Protein AF-A0A1S2QSN6-F1 (afdb_monomer)

Sequence (60 aa):
MVMEEFEADSGIGFQIIDIHSADDLVEKYGLMIPVLEWGTEIIQYGNIDRERLNQLFQKK

Nearest PDB structures (foldseek):
  6gnd-assembly1_H  TM=6.614E-01  e=7.812E-01  Clostridium acetobutylicum ATCC 824
  1ttz-assembly1_A  TM=6.293E-01  e=1.564E+00  Xanthomonas campestris

Radius of gyration: 12.35 Å; Cα contacts (8 Å, |Δi|>4): 37; chains: 1; bounding box: 30×17×30 Å

Mean predicted aligned error: 5.07 Å

Solvent-accessible surface area (backbone atoms only — not comparable to full-atom values): 4041 Å² total; per-residue (Å²): 104,75,66,59,58,46,24,73,73,69,70,53,85,84,84,90,77,71,42,90,80,38,71,68,46,36,68,72,62,72,56,100,53,53,71,44,72,58,96,92,43,77,78,46,66,51,76,85,53,66,69,60,50,47,64,74,61,71,79,122

Structure (mmCIF, N/CA/C/O backbone):
data_AF-A0A1S2QSN6-F1
#
_entry.id   AF-A0A1S2QSN6-F1
#
loop_
_atom_site.group_PDB
_atom_site.id
_atom_site.type_symbol
_atom_site.label_atom_id
_atom_site.label_alt_id
_atom_site.label_comp_id
_atom_site.label_asym_id
_atom_site.label_entity_id
_atom_site.label_seq_id
_atom_site.pdbx_PDB_ins_code
_atom_site.Cartn_x
_atom_site.Cartn_y
_atom_site.Cartn_z
_atom_site.occupancy
_atom_site.B_iso_or_equiv
_atom_site.auth_seq_id
_atom_site.auth_comp_id
_atom_site.auth_asym_id
_atom_site.auth_atom_id
_atom_site.pdbx_PDB_model_num
ATOM 1 N N . MET A 1 1 ? 4.871 -9.860 7.970 1.00 71.88 1 MET A N 1
ATOM 2 C CA . MET A 1 1 ? 5.081 -8.562 7.274 1.00 71.88 1 MET A CA 1
ATOM 3 C C . MET A 1 1 ? 3.878 -7.662 7.532 1.00 71.88 1 MET A C 1
ATOM 5 O O . MET A 1 1 ? 2.796 -8.197 7.722 1.00 71.88 1 MET A O 1
ATOM 9 N N . VAL A 1 2 ? 4.027 -6.327 7.517 1.00 83.38 2 VAL A N 1
ATOM 10 C CA . VAL A 1 2 ? 2.926 -5.381 7.835 1.00 83.38 2 VA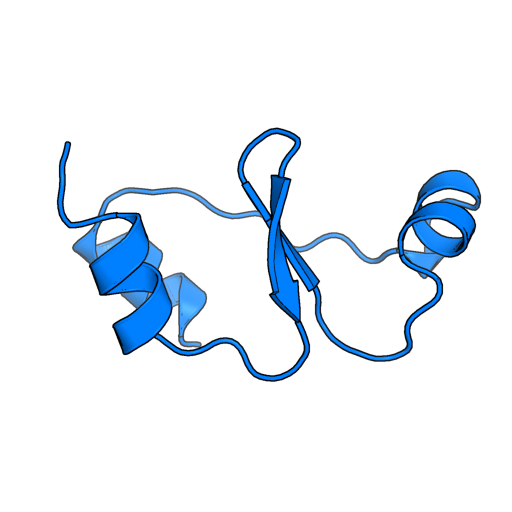L A CA 1
ATOM 11 C C . VAL A 1 2 ? 1.648 -5.661 7.028 1.00 83.38 2 VAL A C 1
ATOM 13 O O . VAL A 1 2 ? 0.556 -5.582 7.581 1.00 83.38 2 VAL A O 1
ATOM 16 N N . MET A 1 3 ? 1.781 -6.046 5.753 1.00 84.56 3 MET A N 1
ATOM 17 C CA . MET A 1 3 ? 0.640 -6.359 4.880 1.00 84.56 3 MET A CA 1
ATOM 18 C C . MET A 1 3 ? -0.063 -7.679 5.235 1.00 84.56 3 MET A C 1
ATOM 20 O O . MET A 1 3 ? -1.282 -7.736 5.178 1.00 84.56 3 MET A O 1
ATOM 24 N N . GLU A 1 4 ? 0.675 -8.710 5.662 1.00 85.69 4 GLU A N 1
ATOM 25 C CA . GLU A 1 4 ? 0.088 -9.998 6.080 1.00 85.69 4 GLU A CA 1
ATOM 26 C C . GLU A 1 4 ? -0.744 -9.842 7.357 1.00 85.69 4 GLU A C 1
ATOM 28 O O . GLU A 1 4 ? -1.840 -10.383 7.470 1.00 85.69 4 GLU A O 1
ATOM 33 N N . GLU A 1 5 ? -0.238 -9.067 8.320 1.00 85.31 5 GLU A N 1
ATOM 34 C CA . GLU A 1 5 ? -0.977 -8.754 9.546 1.00 85.31 5 GLU A CA 1
ATOM 35 C C . GLU A 1 5 ? -2.209 -7.894 9.249 1.00 85.31 5 GLU A C 1
ATOM 37 O O . GLU A 1 5 ? -3.267 -8.094 9.839 1.00 85.31 5 GLU A O 1
ATOM 42 N N . PHE A 1 6 ? -2.088 -6.952 8.310 1.00 85.44 6 PHE A N 1
ATOM 43 C CA . PHE A 1 6 ? -3.206 -6.124 7.880 1.00 85.44 6 PHE A CA 1
ATOM 44 C C . PHE A 1 6 ? -4.293 -6.942 7.171 1.00 85.44 6 PHE A C 1
ATOM 46 O O . PHE A 1 6 ? -5.472 -6.738 7.453 1.00 85.44 6 PHE A O 1
ATOM 53 N N . GLU A 1 7 ? -3.931 -7.881 6.296 1.00 88.81 7 GLU A N 1
ATOM 54 C CA . GLU A 1 7 ? -4.883 -8.787 5.641 1.00 88.81 7 GLU A CA 1
ATOM 55 C C . GLU A 1 7 ? -5.612 -9.666 6.662 1.00 88.81 7 GLU A C 1
ATOM 57 O O . GLU A 1 7 ? -6.835 -9.785 6.599 1.00 88.81 7 GLU A O 1
ATOM 62 N N . ALA A 1 8 ? -4.889 -10.221 7.641 1.00 86.50 8 ALA A N 1
ATOM 63 C CA . ALA A 1 8 ? -5.480 -11.043 8.695 1.00 86.50 8 ALA A CA 1
ATOM 64 C C . ALA A 1 8 ? -6.503 -10.272 9.552 1.00 86.50 8 ALA A C 1
ATOM 66 O O . ALA A 1 8 ? -7.540 -10.829 9.911 1.00 86.50 8 ALA A O 1
ATOM 67 N N . ASP A 1 9 ? -6.233 -8.999 9.851 1.00 86.38 9 ASP A N 1
ATOM 68 C CA . ASP A 1 9 ? -7.109 -8.166 10.683 1.00 86.38 9 ASP A CA 1
ATOM 69 C C . ASP A 1 9 ? -8.288 -7.558 9.910 1.00 86.38 9 ASP A C 1
ATOM 71 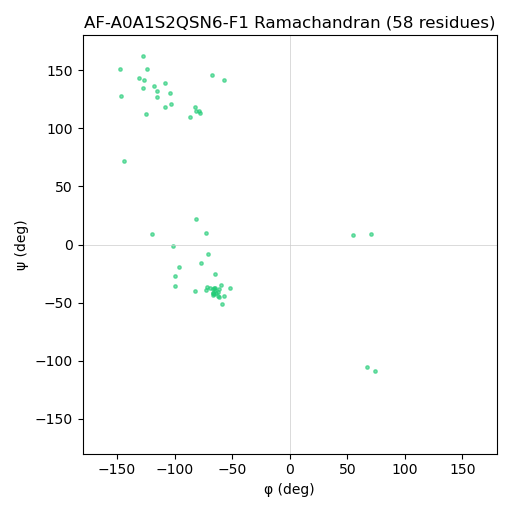O O . ASP A 1 9 ? -9.396 -7.457 10.437 1.00 86.38 9 ASP A O 1
ATOM 75 N N . SER A 1 10 ? -8.051 -7.102 8.677 1.00 83.38 10 SER A N 1
ATOM 76 C CA . SER A 1 10 ? -9.036 -6.348 7.886 1.00 83.38 10 SER A CA 1
ATOM 77 C C . SER A 1 10 ? -9.826 -7.210 6.900 1.00 83.38 10 SER A C 1
ATOM 79 O O . SER A 1 10 ? -10.879 -6.786 6.424 1.00 83.38 10 SER A O 1
ATOM 81 N N . GLY A 1 11 ? -9.324 -8.401 6.560 1.00 85.12 11 GLY A N 1
ATOM 82 C CA . GLY A 1 11 ? -9.840 -9.231 5.469 1.00 85.12 11 GLY A CA 1
ATOM 83 C C . GLY A 1 11 ? -9.559 -8.666 4.072 1.00 85.12 11 GLY A C 1
ATOM 84 O O . GLY A 1 11 ? -10.111 -9.162 3.089 1.00 85.12 11 GLY A O 1
ATOM 85 N N . ILE A 1 12 ? -8.739 -7.615 3.964 1.00 85.88 12 ILE A N 1
ATOM 86 C CA . ILE A 1 12 ? -8.377 -6.985 2.696 1.00 85.88 12 ILE A CA 1
ATOM 87 C C . ILE A 1 12 ? -7.173 -7.710 2.097 1.00 85.88 12 ILE A C 1
ATOM 89 O O . ILE A 1 12 ? -6.052 -7.578 2.586 1.00 85.88 12 ILE A O 1
ATOM 93 N N . GLY A 1 13 ? -7.410 -8.440 1.007 1.00 86.88 13 GLY A N 1
ATOM 94 C CA . GLY A 1 13 ? -6.347 -9.111 0.264 1.00 86.88 13 GLY A CA 1
ATOM 95 C C . GLY A 1 13 ? -5.406 -8.127 -0.431 1.00 86.88 13 GLY A C 1
ATOM 96 O O . GLY A 1 13 ? -5.830 -7.073 -0.915 1.00 86.88 13 GLY A O 1
ATOM 97 N N . PHE A 1 14 ? -4.128 -8.489 -0.515 1.00 89.31 14 PHE A N 1
ATOM 98 C CA . PHE A 1 14 ? -3.114 -7.724 -1.237 1.00 89.31 14 PHE A CA 1
ATOM 99 C C . PHE A 1 14 ? -2.353 -8.605 -2.228 1.00 89.31 14 PHE A C 1
ATOM 101 O O . PHE A 1 14 ? -2.350 -9.831 -2.143 1.00 89.31 14 PHE A O 1
ATOM 108 N N . GLN A 1 15 ? -1.686 -7.959 -3.181 1.00 90.00 15 GLN A N 1
ATOM 109 C CA . GLN A 1 15 ? -0.771 -8.611 -4.111 1.00 90.00 15 GLN A CA 1
ATOM 110 C C . GLN A 1 15 ? 0.539 -7.835 -4.163 1.00 90.00 15 GLN A C 1
ATOM 112 O O . GLN A 1 15 ? 0.544 -6.605 -4.100 1.00 90.00 15 GLN A O 1
ATOM 117 N N . ILE A 1 16 ? 1.646 -8.561 -4.281 1.00 88.75 16 ILE A N 1
ATOM 118 C CA . ILE A 1 1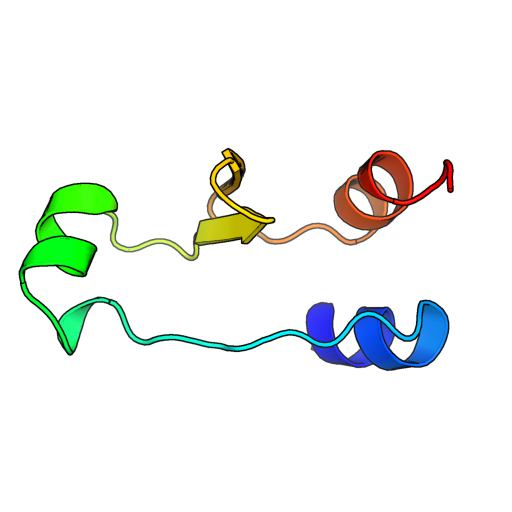6 ? 2.967 -7.979 -4.503 1.00 88.75 16 ILE A CA 1
ATOM 119 C C . ILE A 1 16 ? 3.299 -8.185 -5.973 1.00 88.75 16 ILE A C 1
ATOM 121 O O . ILE A 1 16 ? 3.336 -9.319 -6.449 1.00 88.75 16 ILE A O 1
ATOM 125 N N . ILE A 1 17 ? 3.531 -7.085 -6.681 1.00 88.88 17 ILE A N 1
ATOM 126 C CA . ILE A 1 17 ? 3.889 -7.087 -8.096 1.00 88.88 17 ILE A CA 1
ATOM 127 C C . ILE A 1 17 ? 5.306 -6.536 -8.215 1.00 88.88 17 ILE A C 1
ATOM 129 O O . ILE A 1 17 ? 5.596 -5.451 -7.711 1.00 88.88 17 ILE A O 1
ATOM 133 N N . ASP A 1 18 ? 6.182 -7.285 -8.883 1.00 87.88 18 ASP A N 1
ATOM 134 C CA . ASP A 1 18 ? 7.489 -6.774 -9.284 1.00 87.88 18 ASP A CA 1
ATOM 135 C C . ASP A 1 18 ? 7.317 -5.891 -10.521 1.00 87.88 18 ASP A C 1
ATOM 137 O O . ASP A 1 18 ? 6.971 -6.378 -11.600 1.00 87.88 18 ASP A O 1
ATOM 141 N N . ILE A 1 19 ? 7.558 -4.590 -10.370 1.00 86.25 19 ILE A N 1
ATOM 142 C CA . ILE A 1 19 ? 7.409 -3.634 -11.469 1.00 86.25 19 ILE A CA 1
ATOM 143 C C . ILE A 1 19 ? 8.412 -3.891 -12.594 1.00 86.25 19 ILE A C 1
ATOM 145 O O . ILE A 1 19 ? 8.106 -3.582 -13.734 1.00 86.25 19 ILE A O 1
ATOM 149 N N . HIS A 1 20 ? 9.564 -4.516 -12.326 1.00 85.44 20 HIS A N 1
ATOM 150 C CA . HIS A 1 20 ? 10.566 -4.825 -13.353 1.00 85.44 20 HIS A CA 1
ATOM 151 C C . HIS A 1 20 ? 10.128 -5.929 -14.318 1.00 85.44 20 HIS A C 1
ATOM 153 O O . HIS A 1 20 ? 10.806 -6.184 -15.311 1.00 85.44 20 HIS A O 1
ATOM 159 N N . SER A 1 21 ? 9.003 -6.585 -14.036 1.00 86.12 21 SER A N 1
ATOM 160 C CA . SER A 1 21 ? 8.425 -7.586 -14.925 1.00 86.12 21 SER A CA 1
ATOM 161 C C . SER A 1 21 ? 7.683 -6.988 -16.127 1.00 86.12 21 SER A C 1
ATOM 163 O O . SER A 1 21 ? 7.433 -7.722 -17.084 1.00 86.12 21 SER A O 1
ATOM 165 N N . ALA A 1 22 ? 7.345 -5.691 -16.105 1.00 84.88 22 ALA A N 1
ATOM 166 C CA . ALA A 1 22 ? 6.585 -5.045 -17.171 1.00 84.88 22 ALA A CA 1
ATOM 167 C C . ALA A 1 22 ? 6.999 -3.576 -17.374 1.00 84.88 22 ALA A C 1
ATOM 169 O O . ALA A 1 22 ? 7.013 -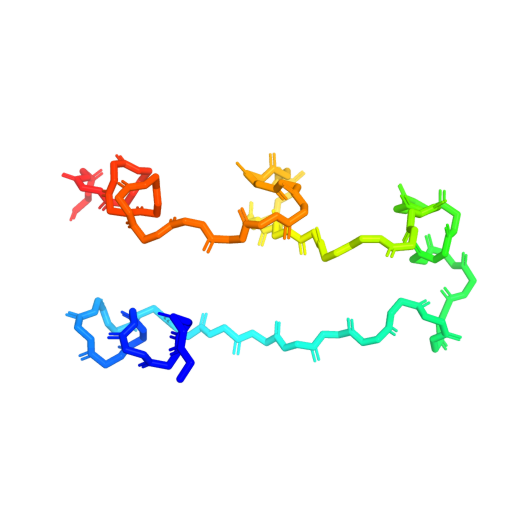2.782 -16.432 1.00 84.88 22 ALA A O 1
ATOM 170 N N . ASP A 1 23 ? 7.321 -3.210 -18.617 1.00 85.44 23 ASP A N 1
ATOM 171 C CA . ASP A 1 23 ? 7.861 -1.886 -18.960 1.00 85.44 23 ASP A CA 1
ATOM 172 C C . ASP A 1 23 ? 6.906 -0.739 -18.586 1.00 85.44 23 ASP A C 1
ATOM 174 O O . ASP A 1 23 ? 7.344 0.315 -18.129 1.00 85.44 23 ASP A O 1
ATOM 178 N N . ASP A 1 24 ? 5.595 -0.957 -18.696 1.00 88.19 24 ASP A N 1
ATOM 179 C CA . ASP A 1 24 ? 4.555 0.005 -18.326 1.00 88.19 24 ASP A CA 1
ATOM 180 C C . ASP A 1 24 ? 4.524 0.297 -16.818 1.00 88.19 24 ASP A C 1
ATOM 182 O O . ASP A 1 24 ? 4.327 1.444 -16.411 1.00 88.19 24 ASP A O 1
ATOM 186 N N . LEU A 1 25 ? 4.768 -0.707 -15.972 1.00 85.19 25 LEU A N 1
ATOM 187 C CA . LEU A 1 25 ? 4.888 -0.526 -14.524 1.00 85.19 25 LEU A CA 1
ATOM 188 C C . LEU A 1 25 ? 6.199 0.174 -14.154 1.00 85.19 25 LEU A C 1
ATOM 190 O O . LEU A 1 25 ? 6.197 1.039 -13.273 1.00 85.19 25 LEU A O 1
ATOM 194 N N . VAL A 1 26 ? 7.303 -0.151 -14.836 1.00 86.31 26 VAL A N 1
ATOM 195 C CA . VAL A 1 26 ? 8.581 0.557 -14.655 1.00 86.31 26 VAL A CA 1
ATOM 196 C C . VAL A 1 26 ? 8.437 2.027 -15.031 1.00 86.31 26 VAL A C 1
ATOM 198 O O . VAL A 1 26 ? 8.884 2.877 -14.270 1.00 86.31 26 VAL A O 1
ATOM 201 N N . GLU A 1 27 ? 7.792 2.355 -16.148 1.00 85.88 27 GLU A N 1
ATOM 202 C CA . GLU A 1 27 ? 7.557 3.747 -16.545 1.00 85.88 27 GLU A CA 1
ATOM 203 C C . GLU A 1 27 ? 6.602 4.468 -15.586 1.00 85.88 27 GLU A C 1
ATOM 205 O O . GLU A 1 27 ? 6.849 5.619 -15.220 1.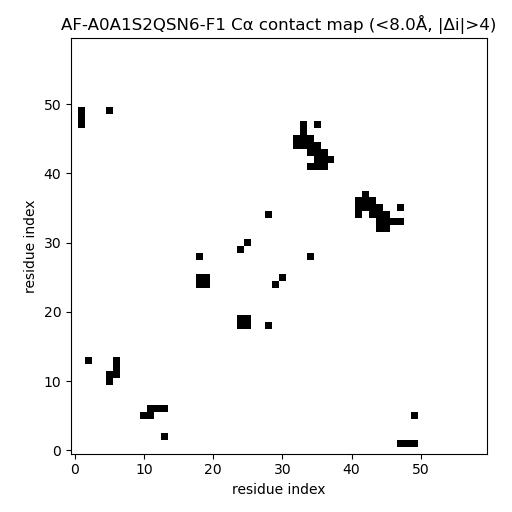00 85.88 27 GLU A O 1
ATOM 210 N N . LYS A 1 28 ? 5.526 3.796 -15.151 1.00 82.56 28 LYS A N 1
ATOM 211 C CA . LYS A 1 28 ? 4.502 4.377 -14.271 1.00 82.56 28 LYS A CA 1
ATOM 212 C C . LYS A 1 28 ? 5.040 4.685 -12.878 1.00 82.56 28 LYS A C 1
ATOM 214 O O . LYS A 1 28 ? 4.722 5.739 -12.328 1.00 82.56 28 LYS A O 1
ATOM 219 N N . TYR A 1 29 ? 5.813 3.772 -12.292 1.00 84.56 29 TYR A N 1
ATOM 220 C CA . TYR A 1 29 ? 6.298 3.934 -10.924 1.00 84.56 29 TYR A CA 1
ATOM 221 C C . TYR A 1 29 ? 7.734 4.431 -10.862 1.00 84.56 29 TYR A C 1
ATOM 223 O O . TYR A 1 29 ? 8.012 5.209 -9.963 1.00 84.56 29 TYR A O 1
ATOM 231 N N . GLY A 1 30 ? 8.625 4.036 -11.779 1.00 79.19 30 GLY A N 1
ATOM 232 C CA . GLY A 1 30 ? 9.967 4.612 -11.996 1.00 79.19 30 GLY A CA 1
ATOM 233 C C . GLY A 1 30 ? 10.898 4.671 -10.782 1.00 79.19 30 GLY A C 1
ATOM 234 O O . GLY A 1 30 ? 11.954 5.302 -10.829 1.00 79.19 30 GLY A O 1
ATOM 235 N N . LEU A 1 31 ? 10.500 4.059 -9.672 1.00 76.69 31 LEU A N 1
ATOM 236 C CA . LEU A 1 31 ? 11.045 4.283 -8.347 1.00 76.69 31 LEU A CA 1
ATOM 237 C C . LEU A 1 31 ? 11.658 2.985 -7.831 1.00 76.69 31 LEU A C 1
ATOM 239 O O . LEU A 1 31 ? 11.046 1.926 -7.895 1.00 76.69 31 LEU A O 1
ATOM 243 N N . MET A 1 32 ? 12.845 3.082 -7.230 1.00 79.88 32 MET A N 1
ATOM 244 C CA . MET A 1 32 ? 13.500 1.955 -6.545 1.00 79.88 32 MET A CA 1
ATOM 245 C C . MET A 1 32 ? 12.960 1.732 -5.121 1.00 79.88 32 MET A C 1
ATOM 247 O O . MET A 1 32 ? 13.662 1.201 -4.262 1.00 79.88 32 MET A O 1
ATOM 251 N N . ILE A 1 33 ? 11.748 2.208 -4.833 1.00 84.12 33 ILE A N 1
ATOM 252 C CA . ILE A 1 33 ? 11.120 2.109 -3.516 1.00 84.12 33 ILE A CA 1
ATOM 253 C C . ILE A 1 33 ? 9.761 1.413 -3.635 1.00 84.12 33 ILE A C 1
ATOM 255 O O . ILE A 1 33 ? 9.117 1.543 -4.676 1.00 84.12 33 ILE A O 1
ATOM 259 N N . PRO A 1 34 ? 9.298 0.708 -2.585 1.00 85.38 34 PRO A N 1
ATOM 260 C CA . PRO A 1 34 ? 7.972 0.102 -2.586 1.00 85.38 34 PRO A CA 1
ATOM 261 C C . PRO A 1 34 ? 6.892 1.155 -2.824 1.00 85.38 34 PRO A C 1
ATOM 263 O O . PRO A 1 34 ? 6.969 2.258 -2.284 1.00 85.38 34 PRO A O 1
ATOM 266 N N . VAL A 1 35 ? 5.864 0.815 -3.593 1.00 89.50 35 VAL A N 1
ATOM 267 C CA . VAL A 1 35 ? 4.698 1.676 -3.800 1.00 89.50 35 VAL A CA 1
ATOM 268 C C . VAL A 1 35 ? 3.454 0.868 -3.492 1.00 89.50 35 VAL A C 1
ATOM 270 O O . VAL A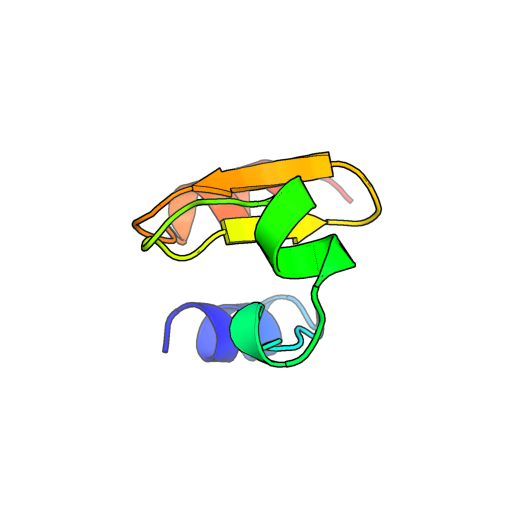 1 35 ? 3.338 -0.281 -3.914 1.00 89.50 35 VAL A O 1
ATOM 273 N N . LEU A 1 36 ? 2.531 1.467 -2.744 1.00 90.75 36 LEU A N 1
ATOM 274 C CA . LEU A 1 36 ? 1.243 0.863 -2.463 1.00 90.75 36 LEU A CA 1
ATOM 275 C C . LEU A 1 36 ? 0.148 1.597 -3.231 1.00 90.75 36 LEU A C 1
ATOM 277 O O . LEU A 1 36 ? -0.093 2.784 -3.005 1.00 90.75 36 LEU A O 1
ATOM 281 N N . GLU A 1 37 ? -0.520 0.867 -4.117 1.00 89.81 37 GLU A N 1
ATOM 282 C CA . GLU A 1 37 ? -1.662 1.335 -4.896 1.00 89.81 37 GLU A CA 1
ATOM 283 C C . GLU A 1 37 ? -2.946 0.668 -4.394 1.00 89.81 37 GLU A C 1
ATOM 285 O O . GLU A 1 37 ? -2.974 -0.528 -4.105 1.00 89.81 37 GLU A O 1
ATOM 290 N N . TRP A 1 38 ? -4.020 1.451 -4.306 1.00 88.56 38 TRP A N 1
ATOM 291 C CA . TRP A 1 38 ? -5.365 0.968 -4.035 1.00 88.56 38 TRP A CA 1
ATOM 292 C C . TRP A 1 38 ? -6.311 1.434 -5.144 1.00 88.56 38 TRP A C 1
ATOM 294 O O . TRP A 1 38 ? -6.588 2.625 -5.298 1.00 88.56 38 TRP A O 1
ATOM 304 N N . GLY A 1 39 ? -6.810 0.490 -5.945 1.00 86.56 39 GLY A N 1
ATOM 305 C CA . GLY A 1 39 ? -7.593 0.808 -7.140 1.00 86.56 39 GLY A CA 1
ATOM 306 C C . GLY A 1 39 ? -6.727 1.488 -8.203 1.00 86.56 39 GLY A C 1
ATOM 307 O O . GLY A 1 39 ? -5.938 0.825 -8.861 1.00 86.56 39 GLY A O 1
ATOM 308 N N . THR A 1 40 ? -6.887 2.800 -8.378 1.00 85.19 40 THR A N 1
ATOM 309 C CA . THR A 1 40 ? -6.087 3.619 -9.313 1.00 85.19 40 THR A CA 1
ATOM 310 C C . THR A 1 40 ? -5.316 4.736 -8.607 1.00 85.19 40 THR A C 1
ATOM 312 O O . THR A 1 40 ? -4.792 5.631 -9.267 1.00 85.19 40 THR A O 1
ATOM 315 N N . GLU A 1 41 ? -5.298 4.734 -7.272 1.00 88.81 41 GLU A N 1
ATOM 316 C CA . GLU A 1 41 ? -4.681 5.779 -6.460 1.00 88.81 41 GLU A CA 1
ATOM 317 C C . GLU A 1 41 ? -3.501 5.219 -5.667 1.00 88.81 41 GLU A C 1
ATOM 319 O O . GLU A 1 41 ? -3.597 4.178 -5.013 1.00 88.81 41 GLU A O 1
ATOM 324 N N . ILE A 1 42 ? -2.373 5.925 -5.715 1.00 89.75 42 I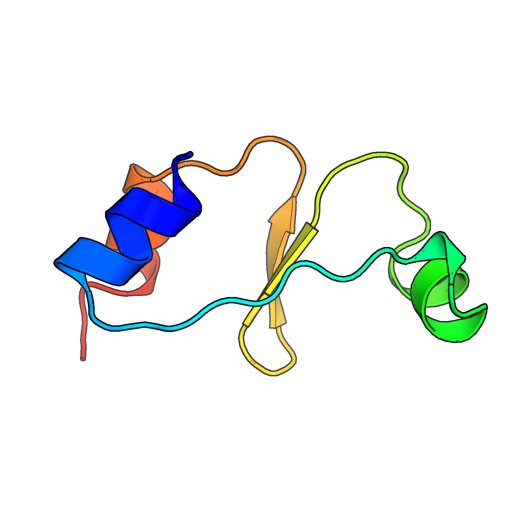LE A N 1
ATOM 325 C CA . ILE A 1 42 ? -1.202 5.580 -4.916 1.00 89.75 42 ILE A CA 1
ATOM 326 C C . ILE A 1 42 ? -1.395 6.144 -3.515 1.00 89.75 42 ILE A C 1
ATOM 328 O O . ILE A 1 42 ? -1.464 7.358 -3.331 1.00 89.75 42 ILE A O 1
ATOM 332 N N . ILE A 1 43 ? -1.440 5.259 -2.525 1.00 90.12 43 ILE A N 1
ATOM 333 C CA . ILE A 1 43 ? -1.746 5.619 -1.141 1.00 90.12 43 ILE A CA 1
ATOM 334 C C . ILE A 1 43 ? -0.501 5.738 -0.262 1.00 90.12 43 ILE A C 1
ATOM 336 O O . ILE A 1 43 ? -0.515 6.501 0.704 1.00 90.12 43 ILE A O 1
ATOM 340 N N . GLN A 1 44 ? 0.586 5.021 -0.575 1.00 89.31 44 GLN A N 1
ATOM 341 C CA . GLN A 1 44 ? 1.859 5.129 0.149 1.00 89.31 44 GLN A CA 1
ATOM 342 C C . GLN A 1 44 ? 3.070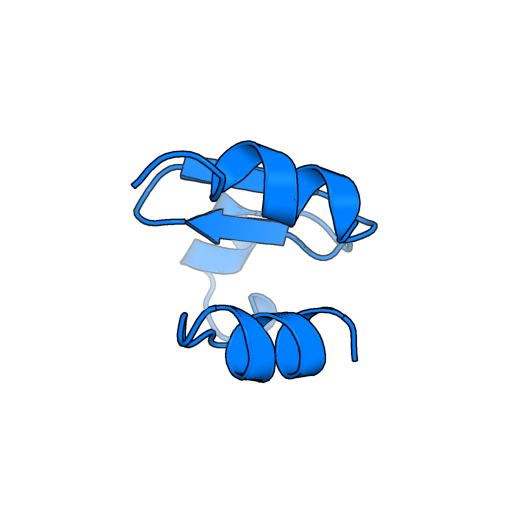 4.902 -0.766 1.00 89.31 44 GLN A C 1
ATOM 344 O O . GLN A 1 44 ? 3.005 4.142 -1.730 1.00 89.31 44 GLN A O 1
ATOM 349 N N . TYR A 1 45 ? 4.191 5.533 -0.408 1.00 89.31 45 TYR A N 1
ATOM 350 C CA . TYR A 1 45 ? 5.493 5.378 -1.057 1.00 89.31 45 TYR A CA 1
ATOM 351 C C . TYR A 1 45 ? 6.554 5.017 -0.018 1.00 89.31 45 TYR A C 1
ATOM 353 O O . TYR A 1 45 ? 6.590 5.587 1.075 1.00 89.31 45 TYR A O 1
ATOM 361 N N . GLY A 1 46 ? 7.475 4.139 -0.389 1.00 86.19 46 GLY A N 1
ATOM 362 C CA . GLY A 1 46 ? 8.619 3.765 0.423 1.00 86.19 46 GLY A CA 1
ATOM 363 C C . GLY A 1 46 ? 8.235 2.856 1.576 1.00 86.19 46 GLY A C 1
ATOM 364 O O . GLY A 1 46 ? 7.964 1.673 1.385 1.00 86.19 46 GLY A O 1
ATOM 365 N N . ASN A 1 47 ? 8.281 3.405 2.788 1.00 84.56 47 ASN A N 1
ATOM 366 C CA . ASN A 1 47 ? 8.022 2.634 3.992 1.00 84.56 47 ASN A CA 1
ATOM 367 C C . ASN A 1 47 ? 6.511 2.508 4.214 1.00 84.56 47 ASN A C 1
ATOM 369 O O . ASN A 1 47 ? 5.834 3.512 4.436 1.00 84.56 47 ASN A O 1
ATOM 373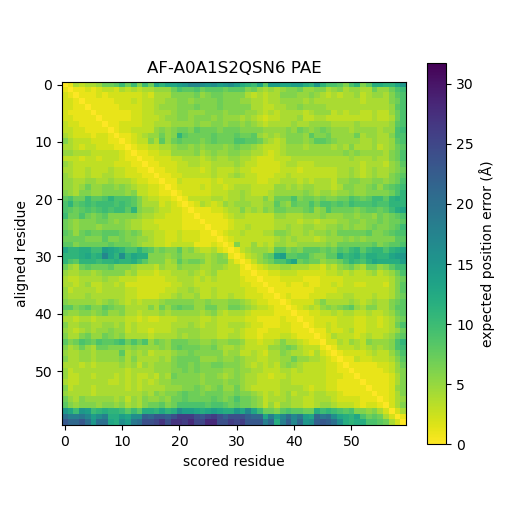 N N . ILE A 1 48 ? 5.997 1.282 4.136 1.00 84.62 48 ILE A N 1
ATOM 374 C CA . ILE A 1 48 ? 4.574 1.000 4.320 1.00 84.62 48 ILE A CA 1
ATOM 375 C C . ILE A 1 48 ? 4.268 1.007 5.818 1.00 84.62 48 ILE A C 1
ATOM 377 O O . ILE A 1 48 ? 4.750 0.155 6.565 1.00 84.62 48 ILE A O 1
ATOM 381 N N . ASP A 1 49 ? 3.456 1.972 6.245 1.00 87.31 49 ASP A N 1
ATOM 382 C CA . ASP A 1 49 ? 3.097 2.184 7.643 1.00 87.31 49 ASP A CA 1
ATOM 383 C C . ASP A 1 49 ? 1.676 1.687 7.950 1.00 87.31 49 ASP A C 1
ATOM 385 O O . ASP A 1 49 ? 0.710 2.029 7.256 1.00 87.31 49 ASP A O 1
ATOM 389 N N . ARG A 1 50 ? 1.546 0.891 9.020 1.00 82.88 50 ARG A N 1
ATOM 390 C CA . ARG A 1 50 ? 0.271 0.289 9.438 1.00 82.88 50 ARG A CA 1
ATOM 391 C C . ARG A 1 50 ? -0.723 1.311 9.972 1.00 82.88 50 ARG A C 1
ATOM 393 O O . ARG A 1 50 ? -1.914 1.162 9.724 1.00 82.88 50 ARG A O 1
ATOM 400 N N . GLU A 1 51 ? -0.281 2.334 10.700 1.00 85.12 51 GLU A N 1
ATOM 401 C CA . GLU A 1 51 ? -1.194 3.357 11.216 1.00 85.12 51 GLU A CA 1
ATOM 402 C C . GLU A 1 51 ? -1.820 4.144 10.067 1.00 85.12 51 GLU A C 1
ATOM 404 O O . GLU A 1 51 ? -3.023 4.403 10.086 1.00 85.12 51 GLU A O 1
ATOM 409 N N . ARG A 1 52 ? -1.040 4.455 9.025 1.00 85.94 52 ARG A N 1
ATOM 410 C CA . ARG A 1 52 ? -1.558 5.076 7.797 1.00 85.94 52 ARG A CA 1
ATOM 411 C C . ARG A 1 52 ? -2.534 4.175 7.051 1.00 85.94 52 ARG A C 1
ATOM 413 O O . ARG A 1 52 ? -3.563 4.671 6.604 1.00 85.94 52 ARG A O 1
ATOM 420 N N . LEU A 1 53 ? -2.253 2.872 6.941 1.00 86.06 53 LEU A N 1
ATOM 421 C CA . LEU A 1 53 ? -3.209 1.910 6.374 1.00 86.06 53 LEU A CA 1
ATOM 422 C C . LEU A 1 53 ? -4.508 1.909 7.173 1.00 86.06 53 LEU A C 1
ATOM 424 O O . LEU A 1 53 ? -5.580 2.105 6.610 1.00 86.06 53 LEU A O 1
ATOM 428 N N . ASN A 1 54 ? -4.411 1.772 8.493 1.00 84.50 54 ASN A N 1
ATOM 429 C CA . ASN A 1 54 ? -5.576 1.787 9.360 1.00 84.50 54 ASN A CA 1
ATOM 430 C C . ASN A 1 54 ? -6.370 3.080 9.188 1.00 84.50 54 ASN A C 1
ATOM 432 O O . ASN A 1 54 ? -7.574 2.997 9.035 1.00 84.50 54 ASN A O 1
ATOM 436 N N . GLN A 1 55 ? -5.739 4.254 9.125 1.00 85.25 55 GLN A N 1
ATOM 437 C CA . GLN A 1 55 ? -6.444 5.520 8.885 1.00 85.25 55 GLN A CA 1
ATOM 438 C C . GLN A 1 55 ? -7.153 5.571 7.525 1.00 85.25 55 GLN A C 1
ATOM 440 O O . GLN A 1 55 ? -8.283 6.053 7.450 1.00 85.25 55 GLN A O 1
ATOM 445 N N . LEU A 1 56 ? -6.517 5.066 6.463 1.00 83.75 56 LEU A N 1
ATOM 446 C CA . LEU A 1 56 ? -7.103 5.010 5.119 1.00 83.75 56 LEU A CA 1
ATOM 447 C C . LEU A 1 56 ? -8.321 4.083 5.064 1.00 83.75 56 LEU A C 1
ATOM 449 O O . LEU A 1 56 ? -9.306 4.393 4.395 1.00 83.75 56 LEU A O 1
ATOM 453 N N . PHE A 1 57 ? -8.269 2.971 5.795 1.00 79.94 57 PHE A N 1
ATOM 454 C CA . PHE A 1 57 ? -9.300 1.937 5.776 1.00 79.94 57 PHE A CA 1
ATOM 455 C C . PHE A 1 57 ? -10.257 1.984 6.987 1.00 79.94 57 PHE A C 1
ATOM 457 O O . PHE A 1 57 ? -11.232 1.241 7.011 1.00 79.94 57 PHE A O 1
ATOM 464 N N . GLN A 1 58 ? -10.079 2.904 7.949 1.00 71.69 58 GLN A N 1
ATOM 465 C CA . GLN A 1 58 ? -10.893 3.022 9.179 1.00 71.69 58 GLN A CA 1
ATOM 466 C C . GLN A 1 58 ? -12.315 3.574 8.984 1.00 71.69 58 GLN A C 1
ATOM 468 O O . GLN A 1 58 ? -13.008 3.866 9.960 1.00 71.69 58 GLN A O 1
ATOM 473 N N . LYS A 1 59 ? -12.795 3.713 7.749 1.00 51.88 59 LYS A N 1
ATOM 474 C CA . LYS A 1 59 ? -14.181 4.107 7.466 1.00 51.88 59 LYS A CA 1
ATOM 475 C C . LYS A 1 59 ? -14.728 3.400 6.229 1.00 51.88 59 LYS A C 1
ATOM 477 O O . LYS A 1 59 ? -14.959 4.049 5.210 1.00 51.88 59 LYS A O 1
ATOM 482 N N . LYS A 1 60 ? -15.000 2.102 6.340 1.00 44.44 60 LYS A N 1
ATOM 483 C CA . LYS A 1 60 ? -16.127 1.452 5.657 1.00 44.44 60 LYS A CA 1
ATOM 484 C C . LYS A 1 60 ? -16.713 0.356 6.528 1.00 44.44 60 LYS A C 1
ATOM 486 O O . LYS A 1 60 ? -15.922 -0.312 7.221 1.00 44.44 60 LYS A O 1
#

Secondary structure (DSSP, 8-state):
-HHHHHHHHH--------GGG-HHHHHHH--SS-EEEETTEEEEESS--HHHHHHHHS--

pLDDT: mean 84.2, std 7.69, range [44.44, 90.75]

Foldseek 3Di:
DLVVVVCVVPVDDDDDDDLVVDPVSCVVVVDPADWDDDPHDTQDTHDDDNVSVCVVVVPD